Protein AF-A0A832UGC3-F1 (afdb_monomer_lite)

Radius of gyration: 19.29 Å; chains: 1; bounding box: 44×48×58 Å

Secondary structure (DSSP, 8-state):
----EEEEEES-SPPPHHHHHHHHHHTTPPPPPTTSHHHHHHHHHHHHHHHHHHHHHGGGSTTTTS-EEEEEEEEETTEEEEPPPEEE--EEEEE-TTS-EEEEE-HHHHHHHHHHTT-SEEEEEEETTEEEEEEEETTEEEEEEEEEBPHHHHHHHHHHHHTTPPP---GGGB----GGGT-

pLDDT: mean 91.1, std 6.82, range [47.62, 98.06]

Foldseek 3Di:
DDKDKDWLDWLVDDDDVVVVCVVCVVVVHDDDDCPDPVNVVVSVVVSVVRLVVSLVLQCVFQCQQAKKKKWWWDQFLVGIDTDQIDIFAADDWDADPVGDIGGPGGRVSVNQCVQAPPAPIWIWMDTPQWIWIWGHHPGGITIMIMFGFDPVLRVQVVVCVVVVHDDRDDPNGGDGHDPSRGD

Structure (mmCIF, N/CA/C/O backbone):
data_AF-A0A832UGC3-F1
#
_entry.id   AF-A0A832UGC3-F1
#
loop_
_atom_site.group_PDB
_atom_site.id
_atom_site.type_symbol
_atom_site.label_atom_id
_atom_site.label_alt_id
_atom_site.label_comp_id
_atom_site.label_asym_id
_atom_site.label_entity_id
_atom_site.label_seq_id
_atom_site.pdbx_PDB_ins_code
_atom_site.Cartn_x
_atom_site.Cartn_y
_atom_site.Cartn_z
_atom_site.occupancy
_atom_site.B_iso_or_equiv
_atom_site.auth_seq_id
_atom_site.auth_comp_id
_atom_site.auth_asym_id
_atom_site.auth_atom_id
_atom_site.pdbx_PDB_model_num
ATOM 1 N N . MET A 1 1 ? -23.800 -12.620 -5.780 1.00 47.62 1 MET A N 1
ATOM 2 C CA . MET A 1 1 ? -23.277 -11.259 -6.029 1.00 47.62 1 MET A CA 1
ATOM 3 C C . MET A 1 1 ? -21.884 -11.414 -6.610 1.00 47.62 1 MET A C 1
ATOM 5 O O . MET A 1 1 ? -21.119 -12.188 -6.048 1.00 47.62 1 MET A O 1
ATOM 9 N N . SER A 1 2 ? -21.592 -10.778 -7.746 1.00 51.19 2 SER A N 1
ATOM 10 C CA . SER A 1 2 ? -20.246 -10.794 -8.335 1.00 51.19 2 SER A CA 1
ATOM 11 C C . SER A 1 2 ? -19.264 -10.110 -7.379 1.00 51.19 2 SER A C 1
ATOM 13 O O . SER A 1 2 ? -19.586 -9.048 -6.843 1.00 51.19 2 SER A O 1
ATOM 15 N N . LYS A 1 3 ? -18.105 -10.727 -7.129 1.00 63.91 3 LYS A N 1
ATOM 16 C CA . LYS A 1 3 ? -17.013 -10.076 -6.399 1.00 63.91 3 LYS A CA 1
ATOM 17 C C . LYS A 1 3 ? -16.447 -8.993 -7.312 1.00 63.91 3 LYS A C 1
ATOM 19 O O . LYS A 1 3 ? -15.888 -9.318 -8.353 1.00 63.91 3 LYS A O 1
ATOM 24 N N . LYS A 1 4 ? -16.617 -7.723 -6.945 1.00 75.19 4 LYS A N 1
ATOM 25 C CA . LYS A 1 4 ? -15.926 -6.633 -7.634 1.00 75.19 4 LYS A CA 1
ATOM 26 C C . LYS A 1 4 ? -14.459 -6.655 -7.219 1.00 75.19 4 LYS A C 1
ATOM 28 O O . LYS A 1 4 ? -14.156 -6.628 -6.024 1.00 75.19 4 LYS A O 1
ATOM 33 N N . ILE A 1 5 ? -13.601 -6.759 -8.223 1.00 86.88 5 ILE A N 1
ATOM 34 C CA . ILE A 1 5 ? -12.152 -6.675 -8.110 1.00 86.88 5 ILE A CA 1
ATOM 35 C C . ILE A 1 5 ? -11.712 -5.684 -9.181 1.00 86.88 5 ILE A C 1
ATOM 37 O O . ILE A 1 5 ? -12.137 -5.818 -10.330 1.00 86.88 5 ILE A O 1
ATOM 41 N N . PHE A 1 6 ? -10.915 -4.692 -8.806 1.00 90.69 6 PHE A N 1
ATOM 42 C CA . PHE A 1 6 ? -10.237 -3.827 -9.765 1.00 90.69 6 PHE A CA 1
ATOM 43 C C . PHE A 1 6 ? -8.840 -3.473 -9.267 1.00 90.69 6 PHE A C 1
ATOM 45 O O . PHE A 1 6 ? -8.607 -3.338 -8.063 1.00 90.69 6 PHE A O 1
ATOM 52 N N . THR A 1 7 ? -7.919 -3.349 -10.215 1.00 93.81 7 THR A N 1
ATOM 53 C CA . THR A 1 7 ? -6.532 -2.961 -9.973 1.00 93.81 7 THR A CA 1
ATOM 54 C C . THR A 1 7 ? -6.458 -1.455 -9.746 1.00 93.81 7 THR A C 1
ATOM 56 O O . THR A 1 7 ? -7.058 -0.682 -10.490 1.00 93.81 7 THR A O 1
ATOM 59 N N . LEU A 1 8 ? -5.753 -1.056 -8.692 1.00 93.06 8 LEU A N 1
ATOM 60 C CA . LEU A 1 8 ? -5.467 0.335 -8.340 1.00 93.06 8 LEU A CA 1
ATOM 61 C C . LEU A 1 8 ? -4.060 0.753 -8.790 1.00 93.06 8 LEU A C 1
ATOM 63 O O . LEU A 1 8 ? -3.858 1.901 -9.167 1.00 93.06 8 LEU A O 1
ATOM 67 N N . LEU A 1 9 ? -3.109 -0.181 -8.732 1.00 95.50 9 LEU A N 1
ATOM 68 C CA . LEU A 1 9 ? -1.716 -0.026 -9.147 1.00 95.50 9 LEU A CA 1
ATOM 69 C C . LEU A 1 9 ? -1.182 -1.402 -9.558 1.00 95.50 9 LEU A C 1
ATOM 71 O O . LEU A 1 9 ? -1.446 -2.382 -8.860 1.00 95.50 9 LEU A O 1
ATOM 75 N N . ASP A 1 10 ? -0.399 -1.476 -10.628 1.00 95.12 10 ASP A N 1
ATOM 76 C CA . ASP A 1 10 ? 0.353 -2.678 -10.985 1.00 95.12 10 ASP A CA 1
ATOM 77 C C . ASP A 1 10 ? 1.692 -2.293 -11.618 1.00 95.12 10 ASP A C 1
ATOM 79 O O . ASP A 1 10 ? 1.737 -1.820 -12.748 1.00 95.12 10 ASP A O 1
ATOM 83 N N . THR A 1 11 ? 2.792 -2.458 -10.882 1.00 93.38 11 THR A N 1
ATOM 84 C CA . THR A 1 11 ? 4.140 -2.204 -11.417 1.00 93.38 11 THR A CA 1
ATOM 85 C C . THR A 1 11 ? 4.730 -3.429 -12.109 1.00 93.38 11 THR A C 1
ATOM 87 O O . THR A 1 11 ? 5.828 -3.343 -12.652 1.00 93.38 11 THR A O 1
ATOM 90 N N . THR A 1 12 ? 4.030 -4.571 -12.079 1.00 88.62 12 THR A N 1
ATOM 91 C CA . THR A 1 12 ? 4.462 -5.789 -12.777 1.00 88.62 12 THR A CA 1
ATOM 92 C C . THR A 1 12 ? 4.151 -5.730 -14.267 1.00 88.62 12 THR A C 1
ATOM 94 O O . THR A 1 12 ? 4.691 -6.531 -15.031 1.00 88.62 12 THR A O 1
ATOM 97 N N . GLU A 1 13 ? 3.313 -4.778 -14.688 1.00 85.00 13 GLU A N 1
ATOM 98 C CA . GLU A 1 13 ? 3.079 -4.506 -16.098 1.00 85.00 13 GLU A CA 1
ATOM 99 C C . GLU A 1 13 ? 4.398 -4.110 -16.780 1.00 85.00 13 GLU A C 1
ATOM 101 O O . GLU A 1 13 ? 5.243 -3.377 -16.246 1.00 85.00 13 GLU A O 1
ATOM 106 N N . THR A 1 14 ? 4.617 -4.698 -17.952 1.00 80.31 14 THR A N 1
ATOM 107 C CA . THR A 1 14 ? 5.782 -4.425 -18.786 1.00 80.31 14 THR A CA 1
ATOM 108 C C . THR A 1 14 ? 5.519 -3.167 -19.590 1.00 80.31 14 THR A C 1
ATOM 110 O O . THR A 1 14 ? 4.456 -3.038 -20.191 1.00 80.31 14 THR A O 1
ATOM 113 N N . PHE A 1 15 ? 6.498 -2.272 -19.618 1.00 86.44 15 PHE A N 1
ATOM 114 C CA . PHE A 1 15 ? 6.502 -1.167 -20.565 1.00 86.44 15 PHE A CA 1
ATOM 115 C C . PHE A 1 15 ? 6.987 -1.694 -21.907 1.00 86.44 15 PHE A C 1
ATOM 117 O O . PHE A 1 15 ? 7.910 -2.513 -21.941 1.00 86.44 15 PHE A O 1
ATOM 124 N N . ASP A 1 16 ? 6.351 -1.254 -22.986 1.00 91.19 16 ASP A N 1
ATOM 125 C CA . ASP A 1 16 ? 6.765 -1.640 -24.324 1.00 91.19 16 ASP A CA 1
ATOM 126 C C . ASP A 1 16 ? 7.908 -0.728 -24.780 1.00 91.19 16 ASP A C 1
ATOM 128 O O . ASP A 1 16 ? 7.893 0.485 -24.569 1.00 91.19 16 ASP A O 1
ATOM 132 N N . TYR A 1 17 ? 8.890 -1.292 -25.487 1.00 94.62 17 TYR A N 1
ATOM 133 C CA . TYR A 1 17 ? 9.984 -0.504 -26.064 1.00 94.62 17 TYR A CA 1
ATOM 134 C C . TYR A 1 17 ? 9.486 0.621 -26.993 1.00 94.62 17 TYR A C 1
ATOM 136 O O . TYR A 1 17 ? 10.136 1.654 -27.124 1.00 94.62 17 TYR A O 1
ATOM 144 N N . ALA A 1 18 ? 8.312 0.448 -27.608 1.00 95.81 18 ALA A N 1
ATOM 145 C CA . ALA A 1 18 ? 7.673 1.485 -28.415 1.00 95.81 18 ALA A CA 1
ATOM 146 C C . ALA A 1 18 ? 7.354 2.754 -27.602 1.00 95.81 18 ALA A C 1
ATOM 148 O O . ALA A 1 18 ? 7.604 3.851 -28.092 1.00 95.81 18 ALA A O 1
ATOM 149 N N . ASP A 1 19 ? 6.899 2.617 -26.353 1.00 95.00 19 ASP A N 1
ATOM 150 C CA . ASP A 1 19 ? 6.595 3.759 -25.482 1.00 95.00 19 ASP A CA 1
ATOM 151 C C . ASP A 1 19 ? 7.869 4.553 -25.141 1.00 95.00 19 ASP A C 1
ATOM 153 O O . ASP A 1 19 ? 7.858 5.784 -25.081 1.00 95.00 19 ASP A O 1
ATOM 157 N N . TYR A 1 20 ? 8.996 3.853 -24.972 1.00 96.44 20 TYR A N 1
ATOM 158 C CA . TYR A 1 20 ? 10.304 4.481 -24.788 1.00 96.44 20 TYR A CA 1
ATOM 159 C C . TYR A 1 20 ? 10.759 5.241 -26.038 1.00 96.44 20 TYR A C 1
ATOM 161 O O . TYR A 1 20 ? 11.276 6.352 -25.927 1.00 96.44 20 TYR A O 1
ATOM 169 N N . VAL A 1 21 ? 10.546 4.676 -27.231 1.00 97.06 21 VAL A N 1
ATOM 170 C CA . VAL A 1 21 ? 10.856 5.361 -28.495 1.00 97.06 21 VAL A CA 1
ATOM 171 C C . VAL A 1 21 ? 10.029 6.639 -28.628 1.00 97.06 21 VAL A C 1
ATOM 173 O O . VAL A 1 21 ? 10.602 7.693 -28.900 1.00 97.06 21 VAL A O 1
ATOM 176 N N . ASP A 1 22 ? 8.725 6.579 -28.353 1.00 96.88 22 ASP A N 1
ATOM 177 C CA . ASP A 1 22 ? 7.837 7.747 -28.378 1.00 96.88 22 ASP A CA 1
ATOM 178 C C . ASP A 1 22 ? 8.289 8.823 -27.372 1.00 96.88 22 ASP A C 1
ATOM 180 O O . ASP A 1 22 ? 8.326 10.017 -27.691 1.00 96.88 22 ASP A O 1
ATOM 184 N N . PHE A 1 23 ? 8.700 8.416 -26.165 1.00 95.75 23 PHE A N 1
ATOM 185 C CA . PHE A 1 23 ? 9.301 9.312 -25.175 1.00 95.75 23 PHE A CA 1
ATOM 186 C C . PHE A 1 23 ? 10.592 9.962 -25.697 1.00 95.75 23 PHE A C 1
ATOM 188 O O . PHE A 1 23 ? 10.765 11.177 -25.560 1.00 95.75 23 PHE A O 1
ATOM 195 N N . CYS A 1 24 ? 11.494 9.187 -26.303 1.00 97.00 24 CYS A N 1
ATOM 196 C CA . CYS A 1 24 ? 12.741 9.694 -26.868 1.00 97.00 24 CYS A CA 1
ATOM 197 C C . CYS A 1 24 ? 12.483 10.711 -27.985 1.00 97.00 24 CYS A C 1
ATOM 199 O O . CYS A 1 24 ? 13.069 11.793 -27.963 1.00 97.00 24 CYS A O 1
ATOM 201 N N . GLU A 1 25 ? 11.566 10.419 -28.910 1.00 96.69 25 GLU A N 1
ATOM 202 C CA . GLU A 1 25 ? 11.186 11.333 -29.992 1.00 96.69 25 GLU A CA 1
ATOM 203 C C . GLU A 1 25 ? 10.605 12.647 -29.456 1.00 96.69 25 GLU A C 1
ATOM 205 O O . GLU A 1 25 ? 11.014 13.727 -29.891 1.00 96.69 25 GLU A O 1
ATOM 210 N N . ALA A 1 26 ? 9.711 12.576 -28.465 1.00 97.19 26 ALA A N 1
ATOM 211 C CA . ALA A 1 26 ? 9.103 13.752 -27.840 1.00 97.19 26 ALA A CA 1
ATOM 212 C C . ALA A 1 26 ? 10.114 14.654 -27.106 1.00 97.19 26 ALA A C 1
ATOM 214 O O . ALA A 1 26 ? 9.841 15.838 -26.900 1.00 97.19 26 ALA A O 1
ATOM 215 N N . ASN A 1 27 ? 11.270 14.107 -26.720 1.00 96.44 27 ASN A N 1
ATOM 216 C CA . ASN A 1 27 ? 12.328 14.809 -25.993 1.00 96.44 27 ASN A CA 1
ATOM 217 C C . ASN A 1 27 ? 13.597 15.041 -26.833 1.00 96.44 27 ASN A C 1
ATOM 219 O O . ASN A 1 27 ? 14.612 15.469 -26.285 1.00 96.44 27 ASN A O 1
ATOM 223 N N . GLU A 1 28 ? 13.550 14.786 -28.146 1.00 96.81 28 GLU A N 1
ATOM 224 C CA . GLU A 1 28 ? 14.685 14.937 -29.074 1.00 96.81 28 GLU A CA 1
ATOM 225 C C . GLU A 1 28 ? 15.919 14.081 -28.692 1.00 96.81 28 GLU A C 1
ATOM 227 O O . GLU A 1 28 ? 17.070 14.462 -28.922 1.00 96.81 28 GLU A O 1
ATOM 232 N N . ILE A 1 29 ? 15.684 12.898 -28.118 1.00 96.38 29 ILE A N 1
ATOM 233 C CA . ILE A 1 29 ? 16.695 11.908 -27.719 1.00 96.38 29 ILE A CA 1
ATOM 234 C C . ILE A 1 29 ? 16.753 10.792 -28.775 1.00 96.38 29 ILE A C 1
ATOM 236 O O . ILE A 1 29 ? 15.736 10.399 -29.340 1.00 96.38 29 ILE A O 1
ATOM 240 N N . THR A 1 30 ? 17.944 10.254 -29.053 1.00 96.56 30 THR A N 1
ATOM 241 C CA . THR A 1 30 ? 18.073 9.035 -29.873 1.00 96.56 30 THR A CA 1
ATOM 242 C C . THR A 1 30 ? 17.825 7.809 -28.989 1.00 96.56 30 THR A C 1
ATOM 244 O O . THR A 1 30 ? 18.532 7.676 -27.992 1.00 96.56 30 THR A O 1
ATOM 247 N N . PRO A 1 31 ? 16.863 6.926 -29.315 1.00 96.19 31 PRO A N 1
ATOM 248 C CA . PRO A 1 31 ? 16.579 5.760 -28.487 1.00 96.19 31 PRO A CA 1
ATOM 249 C C . PRO A 1 31 ? 17.720 4.740 -28.564 1.00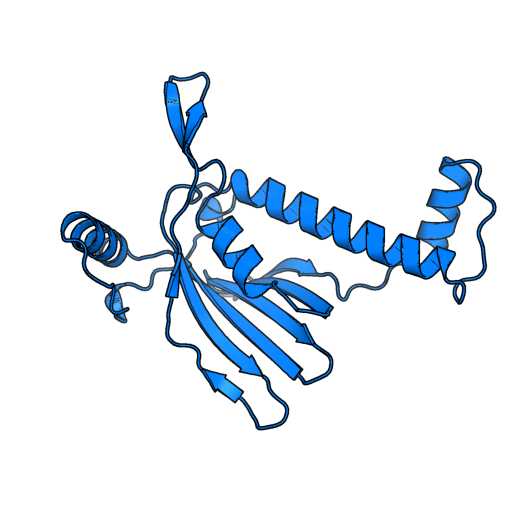 96.19 31 PRO A C 1
ATOM 251 O O . PRO A 1 31 ? 18.160 4.359 -29.652 1.00 96.19 31 PRO A O 1
ATOM 254 N N . GLU A 1 32 ? 18.171 4.271 -27.404 1.00 97.00 32 GLU A N 1
ATOM 255 C CA . GLU A 1 32 ? 19.094 3.140 -27.290 1.00 97.00 32 GLU A CA 1
ATOM 256 C C . GLU A 1 32 ? 18.329 1.804 -27.359 1.00 97.00 32 GLU A C 1
ATOM 258 O O . GLU A 1 32 ? 17.117 1.781 -27.139 1.00 97.00 32 GLU A O 1
ATOM 263 N N . PRO A 1 33 ? 18.976 0.667 -27.675 1.00 95.62 33 PRO A N 1
ATOM 264 C CA . PRO A 1 33 ? 18.311 -0.637 -27.767 1.00 95.62 33 PRO A CA 1
ATOM 265 C C . PRO A 1 33 ? 17.576 -1.065 -26.482 1.00 95.62 33 PRO A C 1
ATOM 267 O O . PRO A 1 33 ? 17.956 -0.682 -25.382 1.00 95.62 33 PRO A O 1
ATOM 270 N N . GLU A 1 34 ? 16.580 -1.949 -26.596 1.00 93.31 34 GLU A N 1
ATOM 271 C CA . GLU A 1 34 ? 15.754 -2.441 -25.469 1.00 93.31 34 GLU A CA 1
ATOM 272 C C . GLU A 1 34 ? 16.553 -3.143 -24.351 1.00 93.31 34 GLU A C 1
ATOM 274 O O . GLU A 1 34 ? 16.140 -3.219 -23.200 1.00 93.31 34 GLU A O 1
ATOM 279 N N . ASN A 1 35 ? 17.737 -3.667 -24.655 1.00 93.12 35 ASN A N 1
ATOM 280 C CA . ASN A 1 35 ? 18.614 -4.270 -23.654 1.00 93.12 35 ASN A CA 1
ATOM 281 C C . ASN A 1 35 ? 19.624 -3.278 -23.050 1.00 93.12 35 ASN A C 1
ATOM 283 O O . ASN A 1 35 ? 20.559 -3.720 -22.381 1.00 93.12 35 ASN A O 1
ATOM 287 N N . SER A 1 36 ? 19.485 -1.979 -23.325 1.00 95.81 36 SER A N 1
ATOM 288 C CA . SER A 1 36 ? 20.356 -0.926 -22.799 1.00 95.81 36 SER A CA 1
ATOM 289 C C . SER A 1 36 ? 19.967 -0.511 -21.381 1.00 95.81 36 SER A C 1
ATOM 291 O O . SER A 1 36 ? 18.800 -0.580 -20.992 1.00 95.81 36 SER A O 1
ATOM 293 N N . ASP A 1 37 ? 20.949 -0.022 -20.623 1.00 95.88 37 ASP A N 1
ATOM 294 C CA . ASP A 1 37 ? 20.709 0.563 -19.302 1.00 95.88 37 ASP A CA 1
ATOM 295 C C . ASP A 1 37 ? 19.778 1.784 -19.393 1.00 95.88 37 ASP A C 1
ATOM 297 O O . ASP A 1 37 ? 18.963 1.995 -18.501 1.00 95.88 37 ASP A O 1
ATOM 301 N N . ASP A 1 38 ? 19.840 2.555 -20.482 1.00 94.88 38 ASP A N 1
ATOM 302 C CA . ASP A 1 38 ? 19.011 3.750 -20.677 1.00 94.88 38 ASP A CA 1
ATOM 303 C C . ASP A 1 38 ? 17.521 3.411 -20.774 1.00 94.88 38 ASP A C 1
ATOM 305 O O . ASP A 1 38 ? 16.698 4.068 -20.132 1.00 94.88 38 ASP A O 1
ATOM 309 N N . TYR A 1 39 ? 17.173 2.342 -21.497 1.00 95.19 39 TYR A N 1
ATOM 310 C CA . TYR A 1 39 ? 15.804 1.834 -21.524 1.00 95.19 39 TYR A CA 1
ATOM 311 C C . TYR A 1 39 ? 15.340 1.386 -20.131 1.00 95.19 39 TYR A C 1
ATOM 313 O O . TYR A 1 39 ? 14.287 1.812 -19.659 1.00 95.19 39 TYR A O 1
ATOM 321 N N . TRP A 1 40 ? 16.130 0.567 -19.428 1.00 93.88 40 TRP A N 1
ATOM 322 C CA . TRP A 1 40 ? 15.741 0.045 -18.110 1.00 93.88 40 TRP A CA 1
ATOM 323 C C . TRP A 1 40 ? 15.695 1.117 -17.013 1.00 93.88 40 TRP A C 1
ATOM 325 O O . TRP A 1 40 ? 14.884 1.018 -16.085 1.00 93.88 40 TRP A O 1
ATOM 335 N N . ASN A 1 41 ? 16.511 2.166 -17.131 1.00 94.31 41 ASN A N 1
ATOM 336 C CA . ASN A 1 41 ? 16.427 3.352 -16.284 1.00 94.31 41 ASN A CA 1
ATOM 337 C C . ASN A 1 41 ? 15.112 4.097 -16.530 1.00 94.31 41 ASN A C 1
ATOM 339 O O . ASN A 1 41 ? 14.405 4.394 -15.570 1.00 94.31 41 ASN A O 1
ATOM 343 N N . TRP A 1 42 ? 14.735 4.317 -17.794 1.00 95.38 42 TRP A N 1
ATOM 344 C CA . TRP A 1 42 ? 13.448 4.926 -18.135 1.00 95.38 42 TRP A CA 1
ATOM 345 C C . TRP A 1 42 ? 12.266 4.102 -17.603 1.00 95.38 42 TRP A C 1
ATOM 347 O O . TRP A 1 42 ? 11.399 4.652 -16.928 1.00 95.38 42 TRP A O 1
ATOM 357 N N . VAL A 1 43 ? 12.275 2.776 -17.789 1.00 92.88 43 VAL A N 1
ATOM 358 C CA . VAL A 1 43 ? 11.250 1.875 -17.226 1.00 92.88 43 VAL A CA 1
ATOM 359 C C . VAL A 1 43 ? 11.144 2.036 -15.706 1.00 92.88 43 VAL A C 1
ATOM 361 O O . VAL A 1 43 ? 10.044 2.101 -15.154 1.00 92.88 43 VAL A O 1
ATOM 364 N N . SER A 1 44 ? 12.281 2.112 -15.012 1.00 91.19 44 SER A N 1
ATOM 365 C CA . SER A 1 44 ? 12.312 2.291 -13.557 1.00 91.19 44 SER A CA 1
ATOM 366 C C . SER A 1 44 ? 11.727 3.642 -13.133 1.00 91.19 44 SER A C 1
ATOM 368 O O . SER A 1 44 ? 10.970 3.708 -12.162 1.00 91.19 44 SER A O 1
ATOM 370 N N . GLU A 1 45 ? 12.026 4.710 -13.874 1.00 93.00 45 GLU A N 1
ATOM 371 C CA . GLU A 1 45 ? 11.469 6.040 -13.629 1.00 93.00 45 GLU A CA 1
ATOM 372 C C . GLU A 1 45 ? 9.960 6.101 -13.885 1.00 93.00 45 GLU A C 1
ATOM 374 O O . GLU A 1 4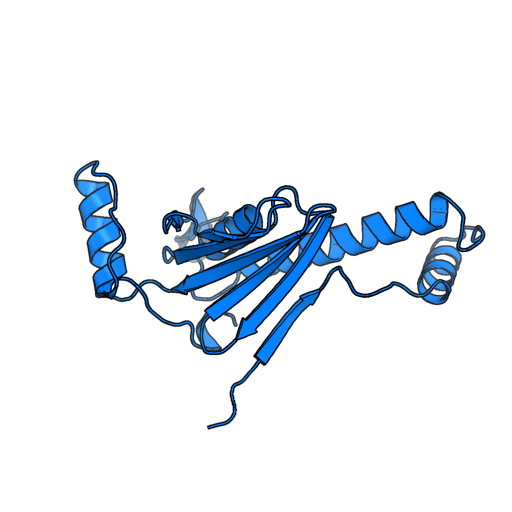5 ? 9.233 6.664 -13.066 1.00 93.00 45 GLU A O 1
ATOM 379 N N . GLU A 1 46 ? 9.458 5.508 -14.971 1.00 92.88 46 GLU A N 1
ATOM 380 C CA . GLU A 1 46 ? 8.016 5.473 -15.248 1.00 92.88 46 GLU A CA 1
ATOM 381 C C . GLU A 1 46 ? 7.259 4.700 -14.166 1.00 92.88 46 GLU A C 1
ATOM 383 O O . GLU A 1 46 ? 6.246 5.177 -13.647 1.00 92.88 46 GLU A O 1
ATOM 388 N N . ARG A 1 47 ? 7.789 3.550 -13.729 1.00 92.06 47 ARG A N 1
ATOM 389 C CA . ARG A 1 47 ? 7.236 2.805 -12.584 1.00 92.06 47 ARG A CA 1
ATOM 390 C C . ARG A 1 47 ? 7.161 3.675 -11.338 1.00 92.06 47 ARG A C 1
ATOM 392 O O . ARG A 1 47 ? 6.129 3.694 -10.665 1.00 92.06 47 ARG A O 1
ATOM 399 N N . GLN A 1 48 ? 8.230 4.414 -11.039 1.00 91.75 48 GLN A N 1
ATOM 400 C CA . GLN A 1 48 ? 8.254 5.325 -9.901 1.00 91.75 48 GLN A CA 1
ATOM 401 C C . GLN A 1 48 ? 7.195 6.428 -10.039 1.00 91.75 48 GLN A C 1
ATOM 403 O O . GLN A 1 48 ? 6.474 6.687 -9.076 1.00 91.75 48 GLN A O 1
ATOM 408 N N . ARG A 1 49 ? 7.035 7.031 -11.223 1.00 93.12 49 ARG A N 1
ATOM 409 C CA . ARG A 1 49 ? 6.020 8.070 -11.468 1.00 93.12 49 ARG A CA 1
ATOM 410 C C . ARG A 1 49 ? 4.600 7.550 -11.259 1.00 93.12 49 ARG A C 1
ATOM 412 O O . ARG A 1 49 ? 3.812 8.223 -10.601 1.00 93.12 49 ARG A O 1
ATOM 419 N N . ILE A 1 50 ? 4.278 6.350 -11.747 1.00 93.50 50 ILE A N 1
ATOM 420 C CA . ILE A 1 50 ? 2.955 5.736 -11.538 1.00 93.50 50 ILE A CA 1
ATOM 421 C C . ILE A 1 50 ? 2.698 5.494 -10.044 1.00 93.50 50 ILE A C 1
ATOM 423 O O . ILE A 1 50 ? 1.605 5.775 -9.547 1.00 93.50 50 ILE A O 1
ATOM 427 N N . VAL A 1 51 ? 3.701 5.005 -9.306 1.00 94.25 51 VAL A N 1
ATOM 428 C CA . VAL A 1 51 ? 3.601 4.824 -7.849 1.00 94.25 51 VAL A CA 1
ATOM 429 C C . VAL A 1 51 ? 3.373 6.160 -7.144 1.00 94.25 51 VAL A C 1
ATOM 431 O O . VAL A 1 51 ? 2.487 6.261 -6.295 1.00 94.25 51 VAL A O 1
ATOM 434 N N . GLU A 1 52 ? 4.151 7.187 -7.480 1.00 94.12 52 GLU A N 1
ATOM 435 C CA . GLU A 1 52 ? 4.026 8.517 -6.886 1.00 94.12 52 GLU A CA 1
ATOM 436 C C . GLU A 1 52 ? 2.648 9.125 -7.152 1.00 94.12 52 GLU A C 1
ATOM 438 O O . GLU A 1 52 ? 2.004 9.591 -6.210 1.00 94.12 52 GLU A O 1
ATOM 443 N N . ASP A 1 53 ? 2.158 9.058 -8.390 1.00 94.19 53 ASP A N 1
ATOM 444 C CA . ASP A 1 53 ? 0.846 9.586 -8.763 1.00 94.19 53 ASP A CA 1
ATOM 445 C C . ASP A 1 53 ? -0.282 8.839 -8.036 1.00 94.19 53 ASP A C 1
ATOM 447 O O . ASP A 1 53 ? -1.179 9.451 -7.450 1.00 94.19 53 ASP A O 1
ATOM 451 N N . PHE A 1 54 ? -0.190 7.509 -7.940 1.00 94.31 54 PHE A N 1
ATOM 452 C CA . PHE A 1 54 ? -1.114 6.705 -7.141 1.00 94.31 54 PHE A CA 1
ATOM 453 C C . PHE A 1 54 ? -1.119 7.118 -5.658 1.00 94.31 54 PHE A C 1
ATOM 455 O O . PHE A 1 54 ? -2.184 7.351 -5.077 1.00 94.31 54 PHE A O 1
ATOM 462 N N . LEU A 1 55 ? 0.054 7.260 -5.034 1.00 93.19 55 LEU A N 1
ATOM 463 C CA . LEU A 1 55 ? 0.175 7.655 -3.626 1.00 93.19 55 LEU A CA 1
ATOM 464 C C . LEU A 1 55 ? -0.299 9.090 -3.372 1.00 93.19 55 LEU A C 1
ATOM 466 O O . LEU A 1 55 ? -0.867 9.371 -2.312 1.00 93.19 55 LEU A O 1
ATOM 470 N N . ILE A 1 56 ? -0.077 10.002 -4.320 1.00 90.88 56 ILE A N 1
ATOM 471 C CA . ILE A 1 56 ? -0.632 11.358 -4.292 1.00 90.88 56 ILE A CA 1
ATOM 472 C C . ILE A 1 56 ? -2.155 11.276 -4.349 1.00 90.88 56 ILE A C 1
ATOM 474 O O . ILE A 1 56 ? -2.821 11.882 -3.515 1.00 90.88 56 ILE A O 1
ATOM 478 N N . ASN A 1 57 ? -2.722 10.475 -5.247 1.00 90.25 57 ASN A N 1
ATOM 479 C CA . ASN A 1 57 ? -4.169 10.356 -5.403 1.00 90.25 57 ASN A CA 1
ATOM 480 C C . ASN A 1 57 ? -4.862 9.759 -4.167 1.00 90.25 57 ASN A C 1
ATOM 482 O O . ASN A 1 57 ? -5.943 10.218 -3.787 1.00 90.25 57 ASN A O 1
ATOM 486 N N . LEU A 1 58 ? -4.211 8.836 -3.447 1.00 89.94 58 LEU A N 1
ATOM 487 C CA . LEU A 1 58 ? -4.718 8.310 -2.170 1.00 89.94 58 LEU A CA 1
ATOM 488 C C . LEU A 1 58 ? -4.948 9.394 -1.107 1.00 89.94 58 LEU A C 1
ATOM 490 O O . LEU A 1 58 ? -5.733 9.181 -0.179 1.00 89.94 58 LEU A O 1
ATOM 494 N N . GLN A 1 59 ? -4.308 10.562 -1.223 1.00 85.06 59 GLN A N 1
ATOM 495 C CA . GLN A 1 59 ? -4.524 11.652 -0.273 1.00 85.06 59 GLN A CA 1
ATOM 496 C C . GLN A 1 59 ? -5.927 12.272 -0.365 1.00 85.06 59 GLN A C 1
ATOM 498 O O . GLN A 1 59 ? -6.395 12.911 0.584 1.00 85.06 59 GLN A O 1
ATOM 503 N N . TYR A 1 60 ? -6.605 12.064 -1.494 1.00 85.56 60 TYR A N 1
ATOM 504 C CA . TYR A 1 60 ? -7.943 12.578 -1.768 1.00 85.56 60 TYR A CA 1
ATOM 505 C C . TYR A 1 60 ? -9.059 11.569 -1.472 1.00 85.56 60 TYR A C 1
ATOM 507 O O . TYR A 1 60 ? -10.228 11.934 -1.573 1.00 85.56 60 TYR A O 1
ATOM 515 N N . ALA A 1 61 ? -8.728 10.340 -1.058 1.00 86.19 61 ALA A N 1
ATOM 516 C CA . ALA A 1 61 ? -9.722 9.347 -0.654 1.00 86.19 61 ALA A CA 1
ATOM 517 C C . ALA A 1 61 ? -10.609 9.880 0.489 1.00 86.19 61 ALA A C 1
ATOM 519 O O . ALA A 1 61 ? -10.115 10.534 1.410 1.00 86.19 61 ALA A O 1
ATOM 520 N N . LYS A 1 62 ? -11.912 9.567 0.492 1.00 86.38 62 LYS A N 1
ATOM 521 C CA . LYS A 1 62 ? -12.859 10.090 1.502 1.00 86.38 62 LYS A CA 1
ATOM 522 C C . LYS A 1 62 ? -12.556 9.642 2.934 1.00 86.38 62 LYS A C 1
ATOM 524 O O . LYS A 1 62 ? -12.948 10.303 3.889 1.00 86.38 62 LYS A O 1
ATOM 529 N N . ILE A 1 63 ? -11.864 8.517 3.080 1.00 83.25 63 ILE A N 1
ATOM 530 C CA . ILE A 1 63 ? -11.408 7.942 4.358 1.00 83.25 63 ILE A CA 1
ATOM 531 C C . ILE A 1 63 ? -10.066 8.496 4.845 1.00 83.25 63 ILE A C 1
ATOM 533 O O . ILE A 1 63 ? -9.509 7.957 5.799 1.00 83.25 63 ILE A O 1
ATOM 537 N N . ASN A 1 64 ? -9.498 9.502 4.179 1.00 78.50 64 ASN A N 1
ATOM 538 C CA . ASN A 1 64 ? -8.151 9.999 4.461 1.00 78.50 64 ASN A CA 1
ATOM 539 C C . ASN A 1 64 ? -7.927 10.387 5.942 1.00 78.50 64 ASN A C 1
ATOM 541 O O . ASN A 1 64 ? -6.817 10.222 6.452 1.00 78.50 64 ASN A O 1
ATOM 545 N N . ASP A 1 65 ? -8.982 10.780 6.657 1.00 81.94 65 ASP A N 1
ATOM 546 C CA . ASP A 1 65 ? -8.920 11.149 8.075 1.00 81.94 65 ASP A CA 1
ATOM 547 C C . ASP A 1 65 ? -9.266 10.022 9.076 1.00 81.94 65 ASP A C 1
ATOM 549 O O . ASP A 1 65 ? -9.262 10.247 10.287 1.00 81.94 65 ASP A O 1
ATOM 553 N N . GLU A 1 66 ? -9.523 8.792 8.616 1.00 89.69 66 GLU A N 1
ATOM 554 C CA . GLU A 1 66 ? -9.817 7.645 9.488 1.00 89.69 66 GLU A CA 1
ATOM 555 C C . GLU A 1 66 ? -8.632 6.665 9.593 1.00 89.69 66 GLU A C 1
ATOM 557 O O . GLU A 1 66 ? -8.025 6.321 8.578 1.00 89.69 66 GLU A O 1
ATOM 562 N N . PRO A 1 67 ? -8.319 6.132 10.792 1.00 92.88 67 PRO A N 1
ATOM 563 C CA . PRO A 1 67 ? -7.320 5.081 10.923 1.00 92.88 67 PRO A CA 1
ATOM 564 C C . PRO A 1 67 ? -7.739 3.788 10.221 1.00 92.88 67 PRO A C 1
ATOM 566 O O . PRO A 1 67 ? -8.916 3.417 10.183 1.00 92.88 67 PRO A O 1
ATOM 569 N N . VAL A 1 68 ? -6.743 3.055 9.728 1.00 95.81 68 VAL A N 1
ATOM 570 C CA . VAL A 1 68 ? -6.915 1.780 9.017 1.00 95.81 68 VAL A CA 1
ATOM 571 C C . VAL A 1 68 ? -6.140 0.662 9.705 1.00 95.81 68 VAL A C 1
ATOM 573 O O . VAL A 1 68 ? -5.306 0.902 10.577 1.00 95.81 68 VAL A O 1
ATOM 576 N N . MET A 1 69 ? -6.429 -0.582 9.335 1.00 96.38 69 MET A N 1
ATOM 577 C CA . MET A 1 69 ? -5.774 -1.771 9.876 1.00 96.38 69 MET A CA 1
ATOM 578 C C . MET A 1 69 ? -5.066 -2.539 8.764 1.00 96.38 69 MET A C 1
ATOM 580 O O . MET A 1 69 ? -5.712 -2.926 7.794 1.00 96.38 69 MET A O 1
ATOM 584 N N . ILE A 1 70 ? -3.778 -2.825 8.944 1.00 97.62 70 ILE A N 1
ATOM 585 C CA . ILE A 1 70 ? -3.012 -3.747 8.104 1.00 97.62 70 ILE A CA 1
ATOM 586 C C . ILE A 1 70 ? -3.033 -5.136 8.741 1.00 97.62 70 ILE A C 1
ATOM 588 O O . ILE A 1 70 ? -2.808 -5.298 9.941 1.00 97.62 70 ILE A O 1
ATOM 592 N N . THR A 1 71 ? -3.268 -6.141 7.911 1.00 97.31 71 THR A N 1
ATOM 593 C CA . THR A 1 71 ? -3.077 -7.567 8.202 1.00 97.31 71 THR A CA 1
ATOM 594 C C . THR A 1 71 ? -2.369 -8.228 7.033 1.00 97.31 71 THR A C 1
ATOM 596 O O . THR A 1 71 ? -2.150 -7.581 6.012 1.00 97.31 71 THR A O 1
ATOM 599 N N . GLY A 1 72 ? -2.023 -9.503 7.162 1.00 96.69 72 GLY A N 1
ATOM 600 C CA . GLY A 1 72 ? -1.507 -10.291 6.054 1.00 96.69 72 GLY A CA 1
ATOM 601 C C . GLY A 1 72 ? -0.277 -11.086 6.440 1.00 96.69 72 GLY A C 1
ATOM 602 O O . GLY A 1 72 ? -0.032 -11.363 7.613 1.00 96.69 72 GLY A O 1
ATOM 603 N N . SER A 1 73 ? 0.515 -11.440 5.439 1.00 96.69 73 SER A N 1
ATOM 604 C CA . SER A 1 73 ? 1.609 -12.379 5.610 1.00 96.69 73 SER A CA 1
ATOM 605 C C . SER A 1 73 ? 2.823 -12.038 4.767 1.00 96.69 73 SER A C 1
ATOM 607 O O . SER A 1 73 ? 2.719 -11.532 3.649 1.00 96.69 73 SER A O 1
ATOM 609 N N . LEU A 1 74 ? 3.978 -12.389 5.318 1.00 95.00 74 LEU A N 1
ATOM 610 C CA . LEU A 1 74 ? 5.257 -12.341 4.645 1.00 95.00 74 LEU A CA 1
ATOM 611 C C . LEU A 1 74 ? 5.518 -13.683 3.963 1.00 95.00 74 LEU A C 1
ATOM 613 O O . LEU A 1 74 ? 5.462 -14.728 4.621 1.00 95.00 74 LEU A O 1
ATOM 617 N N . GLY A 1 75 ? 5.781 -13.662 2.660 1.00 93.19 75 GLY A N 1
ATOM 618 C CA . GLY A 1 75 ? 6.163 -14.841 1.892 1.00 93.19 75 GLY A CA 1
ATOM 619 C C . GLY A 1 75 ? 7.676 -14.933 1.816 1.00 93.19 75 GLY A C 1
ATOM 620 O O . GLY A 1 75 ? 8.272 -14.281 0.978 1.00 93.19 75 GLY A O 1
ATOM 621 N N . LEU A 1 76 ? 8.295 -15.734 2.681 1.00 88.62 76 LEU A N 1
ATOM 622 C CA . LEU A 1 76 ? 9.749 -15.872 2.754 1.00 88.62 76 LEU A CA 1
ATOM 623 C C . LEU A 1 76 ? 10.190 -17.228 2.192 1.00 88.62 76 LEU A C 1
ATOM 625 O O . LEU A 1 76 ? 9.400 -18.174 2.132 1.00 88.62 76 LEU A O 1
ATOM 629 N N . TRP A 1 77 ? 11.485 -17.374 1.906 1.00 88.06 77 TRP A N 1
ATOM 630 C CA . TRP A 1 77 ? 12.079 -18.648 1.475 1.00 88.06 77 TRP A CA 1
ATOM 631 C C . TRP A 1 77 ? 11.815 -19.812 2.452 1.00 88.06 77 TRP A C 1
ATOM 633 O O . TRP A 1 77 ? 11.774 -20.973 2.051 1.00 88.06 77 TRP A O 1
ATOM 643 N N . ASN A 1 78 ? 11.611 -19.516 3.742 1.00 89.81 78 ASN A N 1
ATOM 644 C CA . ASN A 1 78 ? 11.298 -20.500 4.786 1.00 89.81 78 ASN A CA 1
ATOM 645 C C . ASN A 1 78 ? 9.796 -20.646 5.078 1.00 89.81 78 ASN A C 1
ATOM 647 O O . ASN A 1 78 ? 9.416 -21.188 6.119 1.00 89.81 78 ASN A O 1
ATOM 651 N N . GLY A 1 79 ? 8.946 -20.177 4.167 1.00 90.25 79 GLY A N 1
ATOM 652 C CA . GLY A 1 79 ? 7.499 -20.285 4.251 1.00 90.25 79 GLY A CA 1
ATOM 653 C C . GLY A 1 79 ? 6.806 -18.968 4.585 1.00 90.25 79 GLY A C 1
ATOM 654 O O . GLY A 1 79 ? 7.394 -17.887 4.604 1.00 90.25 79 GLY A O 1
ATOM 655 N N . ARG A 1 80 ? 5.499 -19.073 4.829 1.00 94.62 80 ARG A N 1
ATOM 656 C CA . ARG A 1 80 ? 4.614 -17.928 5.049 1.00 94.62 80 ARG A CA 1
ATOM 657 C C . ARG A 1 80 ? 4.485 -17.616 6.539 1.00 94.62 80 ARG A C 1
ATOM 659 O O . ARG A 1 80 ? 4.215 -18.516 7.334 1.00 94.62 80 ARG A O 1
ATOM 666 N N . LYS A 1 81 ? 4.657 -16.348 6.914 1.00 94.62 81 LYS A N 1
ATOM 667 C CA . LYS A 1 81 ? 4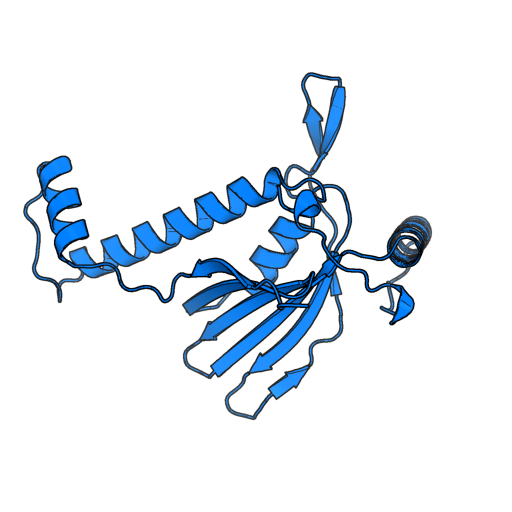.511 -15.868 8.298 1.00 94.62 81 LYS A CA 1
ATOM 668 C C . LYS A 1 81 ? 3.471 -14.764 8.370 1.00 94.62 81 LYS A C 1
ATOM 670 O O . LYS A 1 81 ? 3.631 -13.739 7.720 1.00 94.62 81 LYS A O 1
ATOM 675 N N . GLU A 1 82 ? 2.435 -14.956 9.175 1.00 96.75 82 GLU A N 1
ATOM 676 C CA . GLU A 1 82 ? 1.441 -13.911 9.435 1.00 96.75 82 GLU A CA 1
ATOM 677 C C . GLU A 1 82 ? 2.066 -12.763 10.234 1.00 96.75 82 GLU A C 1
ATOM 679 O O . GLU A 1 82 ? 2.809 -12.992 11.195 1.00 96.75 82 GLU A O 1
ATOM 684 N N . ILE A 1 83 ? 1.755 -11.527 9.850 1.00 95.06 83 ILE A N 1
ATOM 685 C CA . ILE A 1 83 ? 2.107 -10.360 10.655 1.00 95.06 83 ILE A CA 1
ATOM 686 C C . ILE A 1 83 ? 1.110 -10.210 11.802 1.00 95.06 83 ILE A C 1
ATOM 688 O O . ILE A 1 83 ? -0.061 -10.584 11.700 1.00 95.06 83 ILE A O 1
ATOM 692 N N . TYR A 1 84 ? 1.551 -9.594 12.895 1.00 94.56 84 TYR A N 1
ATOM 693 C CA . TYR A 1 84 ? 0.601 -9.101 13.883 1.00 94.56 84 TYR A CA 1
ATOM 694 C C . TYR A 1 84 ? -0.176 -7.916 13.280 1.00 94.56 84 TYR A C 1
ATOM 696 O O . TYR A 1 84 ? 0.465 -7.031 12.701 1.00 94.56 84 TYR A O 1
ATOM 704 N N . PRO A 1 85 ? -1.520 -7.873 13.386 1.00 95.38 85 PRO A N 1
ATOM 705 C CA . PRO A 1 85 ? -2.300 -6.771 12.839 1.00 95.38 85 PRO A CA 1
ATOM 706 C C . PRO A 1 85 ? -1.821 -5.414 13.370 1.00 95.38 85 PRO A C 1
ATOM 708 O O . PRO A 1 85 ? -1.469 -5.283 14.543 1.00 95.38 85 PRO A O 1
ATOM 711 N N . MET A 1 86 ? -1.822 -4.395 12.516 1.00 94.19 86 MET A N 1
ATOM 712 C CA . MET A 1 86 ? -1.276 -3.077 12.836 1.00 94.19 86 MET A CA 1
ATOM 713 C C . MET A 1 86 ? -2.286 -1.983 12.513 1.00 94.19 86 MET A C 1
ATOM 715 O O . MET A 1 86 ? -2.745 -1.880 11.378 1.00 94.19 86 MET A O 1
ATOM 719 N N . VAL A 1 87 ? -2.590 -1.133 13.495 1.00 95.00 87 VAL A N 1
ATOM 720 C CA . VAL A 1 87 ? -3.337 0.106 13.251 1.00 95.00 87 VAL A CA 1
ATOM 721 C C . VAL A 1 87 ? -2.389 1.150 12.672 1.00 95.00 87 VAL A C 1
ATOM 723 O O . VAL A 1 87 ? -1.284 1.345 13.181 1.00 95.00 87 VAL A O 1
ATOM 726 N N . VAL A 1 88 ? -2.831 1.820 11.614 1.00 93.94 88 VAL A N 1
ATOM 727 C CA . VAL A 1 88 ? -2.127 2.936 10.988 1.00 93.94 88 VAL A CA 1
ATOM 728 C C . VAL A 1 88 ? -3.003 4.173 11.086 1.00 93.94 88 VAL A C 1
ATOM 730 O O . VAL A 1 88 ? -4.162 4.160 10.679 1.00 93.94 88 VAL A O 1
ATOM 733 N N . GLU A 1 89 ? -2.424 5.236 11.627 1.00 91.81 89 GLU A N 1
ATOM 734 C CA . GLU A 1 89 ? -3.041 6.551 11.769 1.00 91.81 89 GLU A CA 1
ATOM 735 C C . GLU A 1 89 ? -2.402 7.539 10.789 1.00 91.81 89 GLU A C 1
ATOM 737 O O . GLU A 1 89 ? -1.231 7.389 10.401 1.00 91.81 89 GLU A O 1
ATOM 742 N N . GLY A 1 90 ? -3.165 8.563 10.404 1.00 90.06 90 GLY A N 1
ATOM 743 C CA . GLY A 1 90 ? -2.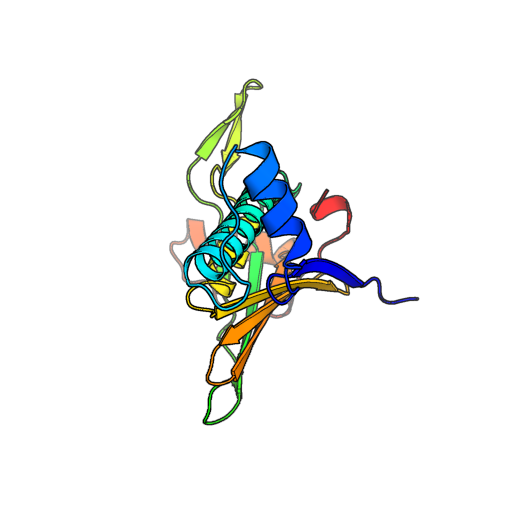643 9.692 9.644 1.00 90.06 90 GLY A CA 1
ATOM 744 C C . GLY A 1 90 ? -1.554 10.437 10.420 1.00 90.06 90 GLY A C 1
ATOM 745 O O . GLY A 1 90 ? -1.373 10.260 11.624 1.00 90.06 90 GLY A O 1
ATOM 746 N N . SER A 1 91 ? -0.766 11.246 9.728 1.00 88.19 91 SER A N 1
ATOM 747 C CA . SER A 1 91 ? 0.151 12.194 10.362 1.00 88.19 91 SER A CA 1
ATOM 748 C C . SER A 1 91 ? 0.209 13.496 9.588 1.00 88.19 91 SER A C 1
ATOM 750 O O . SER A 1 91 ? -0.191 13.549 8.426 1.00 88.19 91 SER A O 1
ATOM 752 N N . ASP A 1 92 ? 0.735 14.515 10.269 1.00 86.31 92 ASP A N 1
ATOM 753 C CA . ASP A 1 92 ? 0.963 15.864 9.757 1.00 86.31 92 ASP A CA 1
ATOM 754 C C . ASP A 1 92 ? -0.342 16.556 9.368 1.00 86.31 92 ASP A C 1
ATOM 756 O O . ASP A 1 92 ? -0.990 16.195 8.397 1.00 86.31 92 ASP A O 1
ATOM 760 N N . TYR A 1 93 ? -0.754 17.563 10.129 1.00 83.31 93 TYR A N 1
ATOM 761 C CA . TYR A 1 93 ? -1.997 18.272 9.840 1.00 83.31 93 TYR A CA 1
ATOM 762 C C . TYR A 1 93 ? -1.751 19.473 8.938 1.00 83.31 93 TYR A C 1
ATOM 764 O O . TYR A 1 93 ? -0.804 20.235 9.141 1.00 83.31 93 TYR A O 1
ATOM 772 N N . GLU A 1 94 ? -2.663 19.692 7.998 1.00 85.50 94 GLU A N 1
ATOM 773 C CA . GLU A 1 94 ? -2.755 20.937 7.249 1.00 85.50 94 GLU A CA 1
ATOM 774 C C . GLU A 1 94 ? -4.177 21.492 7.278 1.00 85.50 94 GLU A C 1
ATOM 776 O O . GLU A 1 94 ? -5.164 20.760 7.405 1.00 85.50 94 GLU A O 1
ATOM 781 N N . LYS A 1 95 ? -4.273 22.819 7.206 1.00 84.94 95 LYS A N 1
ATOM 782 C CA . LYS A 1 95 ? -5.543 23.536 7.241 1.00 84.94 95 LYS A CA 1
ATOM 783 C C . LYS A 1 95 ? -5.990 23.824 5.812 1.00 84.94 95 LYS A C 1
ATOM 785 O O . LYS A 1 95 ? -5.224 24.383 5.033 1.00 84.94 95 LYS A O 1
ATOM 790 N N . ARG A 1 96 ? -7.218 23.440 5.478 1.00 81.00 96 ARG A N 1
ATOM 791 C CA . ARG A 1 96 ? -7.869 23.733 4.197 1.00 81.00 96 ARG A CA 1
ATOM 792 C C . ARG A 1 96 ? -8.302 25.198 4.131 1.00 81.00 96 ARG A C 1
ATOM 794 O O . ARG A 1 96 ? -8.476 25.851 5.162 1.00 81.00 96 ARG A O 1
ATOM 801 N N . ASP A 1 97 ? -8.592 25.671 2.923 1.00 85.00 97 ASP A N 1
ATOM 802 C CA . ASP A 1 97 ? -9.099 27.030 2.677 1.00 85.00 97 ASP A CA 1
ATOM 803 C C . ASP A 1 97 ? -10.425 27.313 3.403 1.00 85.00 97 ASP A C 1
ATOM 805 O O . ASP A 1 97 ? -10.681 28.435 3.835 1.00 85.00 97 ASP A O 1
ATOM 809 N N . ASN A 1 98 ? -11.255 26.283 3.606 1.00 85.62 98 ASN A N 1
ATOM 810 C CA . ASN A 1 98 ? -12.510 26.367 4.365 1.00 85.62 98 ASN A CA 1
ATOM 811 C C . ASN A 1 98 ? -12.313 26.349 5.897 1.00 85.62 98 ASN A C 1
ATOM 813 O O . ASN A 1 98 ? -13.283 26.427 6.650 1.00 85.62 98 ASN A O 1
ATOM 817 N N . GLY A 1 99 ? -11.070 26.242 6.368 1.00 86.44 99 GLY A N 1
ATOM 818 C CA . GLY A 1 99 ? -10.706 26.232 7.779 1.00 86.44 99 GLY A CA 1
ATOM 819 C C . GLY A 1 99 ? -10.707 24.860 8.460 1.00 86.44 99 GLY A C 1
ATOM 820 O O . GLY A 1 99 ? -10.310 24.794 9.626 1.00 86.44 99 GLY A O 1
ATOM 821 N N . GLU A 1 100 ? -11.101 23.789 7.767 1.00 84.25 100 GLU A N 1
ATOM 822 C CA . GLU A 1 100 ? -11.045 22.414 8.276 1.00 84.25 100 GLU A CA 1
ATOM 823 C C . GLU A 1 100 ? -9.604 21.889 8.320 1.00 84.25 100 GLU A C 1
ATOM 825 O O . GLU A 1 100 ? -8.773 22.227 7.476 1.00 84.25 100 GLU A O 1
ATOM 830 N N . TRP A 1 101 ? -9.309 21.035 9.297 1.00 81.69 101 TRP A N 1
ATOM 831 C CA . TRP A 1 101 ? -8.041 20.312 9.366 1.00 81.69 101 TRP A CA 1
ATOM 832 C C . TRP A 1 101 ? -8.163 18.982 8.632 1.00 81.69 101 TRP A C 1
ATOM 834 O O . TRP A 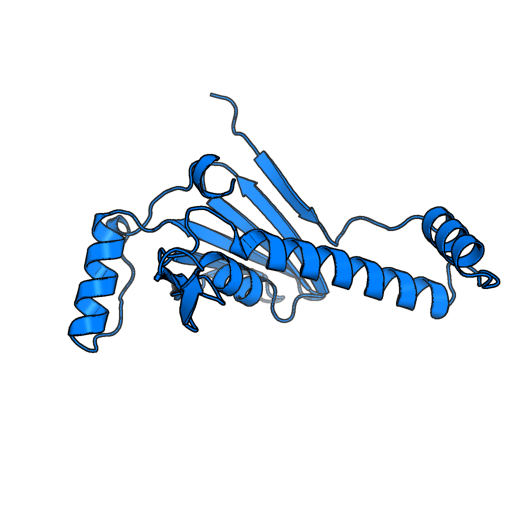1 101 ? -9.179 18.306 8.768 1.00 81.69 101 TRP A O 1
ATOM 844 N N . LYS A 1 102 ? -7.119 18.601 7.898 1.00 82.50 102 LYS A N 1
ATOM 845 C CA . LYS A 1 102 ? -6.960 17.260 7.321 1.00 82.50 102 LYS A CA 1
ATOM 846 C C . LYS A 1 102 ? -5.546 16.749 7.549 1.00 82.50 102 LYS A C 1
ATOM 848 O O . LYS A 1 102 ? -4.629 17.554 7.750 1.00 82.50 102 LYS A O 1
ATOM 853 N N . TYR A 1 103 ? -5.350 15.438 7.465 1.00 83.25 103 TYR A N 1
ATOM 854 C CA . TYR A 1 103 ? -3.995 14.910 7.358 1.00 83.25 103 TYR A CA 1
ATOM 855 C C . TYR A 1 103 ? -3.399 15.224 5.984 1.00 83.25 103 TYR A C 1
ATOM 857 O O . TYR A 1 103 ? -3.992 14.949 4.942 1.00 83.25 103 TYR A O 1
ATOM 865 N N . LYS A 1 104 ? -2.181 15.755 5.994 1.00 84.44 104 LYS A N 1
ATOM 866 C CA . LYS A 1 104 ? -1.290 15.830 4.840 1.00 84.44 104 LYS A CA 1
ATOM 867 C C . LYS A 1 104 ? -0.808 14.436 4.447 1.00 84.44 104 LYS A C 1
ATOM 869 O O . LYS A 1 104 ? -0.658 14.159 3.261 1.00 84.44 104 LYS A O 1
ATOM 874 N N . ASN A 1 105 ? -0.580 13.553 5.425 1.00 87.25 105 ASN A N 1
ATOM 875 C CA . ASN A 1 105 ? -0.256 12.154 5.171 1.00 87.25 105 ASN A CA 1
ATOM 876 C C . ASN A 1 105 ? -1.320 11.219 5.776 1.00 87.25 105 ASN A C 1
ATOM 878 O O . ASN A 1 105 ? -1.213 10.829 6.944 1.00 87.25 105 ASN A O 1
ATOM 882 N N . PRO A 1 106 ? -2.376 10.885 5.020 1.00 92.06 106 PRO A N 1
ATOM 883 C CA . PRO A 1 106 ? -3.497 10.131 5.555 1.00 92.06 106 PRO A CA 1
ATOM 884 C C . PRO A 1 106 ? -3.182 8.662 5.815 1.00 92.06 106 PRO A C 1
ATOM 886 O O . PRO A 1 106 ? -2.273 8.074 5.226 1.00 92.06 106 PRO A O 1
ATOM 889 N N . ALA A 1 107 ? -3.973 8.047 6.694 1.00 94.12 107 ALA A N 1
ATOM 890 C CA . ALA A 1 107 ? -3.734 6.687 7.171 1.00 94.12 107 ALA A CA 1
ATOM 891 C C . ALA A 1 107 ? -3.676 5.656 6.033 1.00 94.12 107 ALA A C 1
ATOM 893 O O . ALA A 1 107 ? -2.834 4.760 6.064 1.00 94.12 107 ALA A O 1
ATOM 894 N N . ILE A 1 108 ? -4.540 5.798 5.021 1.00 94.69 108 ILE A N 1
ATOM 895 C CA . ILE A 1 108 ? -4.593 4.887 3.873 1.00 94.69 108 ILE A CA 1
ATOM 896 C C . ILE A 1 108 ? -3.319 4.947 3.026 1.00 94.69 108 ILE A C 1
ATOM 898 O O . ILE A 1 108 ? -2.740 3.902 2.737 1.00 94.69 108 ILE A O 1
ATOM 902 N N . LYS A 1 109 ? -2.827 6.155 2.724 1.00 94.62 109 LYS A N 1
ATOM 903 C CA . LYS A 1 109 ? -1.562 6.369 2.014 1.00 94.62 109 LYS A CA 1
ATOM 904 C C . LYS A 1 109 ? -0.409 5.744 2.794 1.00 94.62 109 LYS A C 1
ATOM 906 O O . LYS A 1 109 ? 0.293 4.886 2.269 1.00 94.62 109 LYS A O 1
ATOM 911 N N . LYS A 1 110 ? -0.292 6.072 4.083 1.00 95.19 110 LYS A N 1
ATOM 912 C CA . LYS A 1 110 ? 0.747 5.515 4.966 1.00 95.19 110 LYS A CA 1
ATOM 913 C C . LYS A 1 110 ? 0.693 3.998 5.054 1.00 95.19 110 LYS A C 1
ATOM 915 O O . LYS A 1 110 ? 1.731 3.352 5.174 1.00 95.19 110 LYS A O 1
ATOM 920 N N . ALA A 1 111 ? -0.505 3.420 5.070 1.00 96.44 111 ALA A N 1
ATOM 921 C CA . ALA A 1 111 ? -0.670 1.979 5.151 1.00 96.44 111 ALA A CA 1
ATOM 922 C C . ALA A 1 111 ? -0.191 1.291 3.871 1.00 96.44 111 ALA A C 1
ATOM 924 O O . ALA A 1 111 ? 0.526 0.296 3.956 1.00 96.44 111 ALA A O 1
ATOM 925 N N . VAL A 1 112 ? -0.531 1.851 2.710 1.00 96.44 112 VAL A N 1
ATOM 926 C CA . VAL A 1 112 ? -0.057 1.373 1.409 1.00 96.44 112 VAL A CA 1
ATOM 927 C C . VAL A 1 112 ? 1.464 1.521 1.303 1.00 96.44 112 VAL A C 1
ATOM 929 O O . VAL A 1 112 ? 2.137 0.518 1.087 1.00 96.44 112 VAL A O 1
ATOM 932 N N . GLU A 1 113 ? 2.026 2.700 1.591 1.00 95.69 113 GLU A N 1
ATOM 933 C CA . GLU A 1 113 ? 3.483 2.941 1.609 1.00 95.69 113 GLU A CA 1
ATOM 934 C C . GLU A 1 113 ? 4.225 1.923 2.489 1.00 95.69 113 GLU A C 1
ATOM 936 O O . GLU A 1 113 ? 5.238 1.351 2.089 1.00 95.69 113 GLU A O 1
ATOM 941 N N . LYS A 1 114 ? 3.694 1.634 3.685 1.00 96.38 114 LYS A N 1
ATOM 942 C CA . LYS A 1 114 ? 4.260 0.622 4.589 1.00 96.38 114 LYS A CA 1
ATOM 943 C C . LYS A 1 114 ? 4.259 -0.783 3.992 1.00 96.38 114 LYS A C 1
ATOM 945 O O . LYS A 1 114 ? 5.209 -1.521 4.231 1.00 96.38 114 LYS A O 1
ATOM 950 N N . CYS A 1 115 ? 3.205 -1.159 3.269 1.00 96.75 115 CYS A N 1
ATOM 951 C CA . CYS A 1 115 ? 3.092 -2.474 2.634 1.00 96.75 115 CYS A CA 1
ATOM 952 C C . CYS A 1 115 ? 4.023 -2.616 1.419 1.00 96.75 115 CYS A C 1
ATOM 954 O O . CYS A 1 115 ? 4.469 -3.720 1.122 1.00 96.75 115 CYS A O 1
ATOM 956 N N . MET A 1 116 ? 4.314 -1.507 0.736 1.00 95.25 116 MET A N 1
ATOM 957 C CA . MET A 1 116 ? 5.175 -1.453 -0.453 1.00 95.25 116 MET A CA 1
ATOM 958 C C . MET A 1 116 ? 6.667 -1.369 -0.124 1.00 95.25 116 MET A C 1
ATOM 960 O O . MET A 1 116 ? 7.509 -1.645 -0.972 1.00 95.25 116 MET A O 1
ATOM 964 N N . ASN A 1 117 ? 7.008 -0.957 1.095 1.00 92.75 117 ASN A N 1
ATOM 965 C CA . ASN A 1 117 ? 8.381 -0.656 1.466 1.00 92.75 117 ASN A CA 1
ATOM 966 C C . ASN A 1 117 ? 9.314 -1.872 1.336 1.00 92.75 117 ASN A C 1
ATOM 968 O O . ASN A 1 117 ? 9.150 -2.859 2.053 1.00 92.75 117 ASN A O 1
ATOM 972 N N . GLY A 1 118 ? 10.341 -1.746 0.492 1.00 88.69 118 GLY A N 1
ATOM 973 C CA . GLY A 1 118 ? 11.359 -2.778 0.277 1.00 88.69 118 GLY A CA 1
ATOM 974 C C . GLY A 1 118 ? 10.919 -3.928 -0.632 1.00 88.69 118 GLY A C 1
ATOM 975 O O . GLY A 1 118 ? 11.499 -5.007 -0.535 1.00 88.69 118 GLY A O 1
ATOM 976 N N . MET A 1 119 ? 9.889 -3.721 -1.456 1.00 91.50 119 MET A N 1
ATOM 977 C CA . MET A 1 119 ? 9.476 -4.656 -2.508 1.00 91.50 119 MET A CA 1
ATOM 978 C C . MET A 1 119 ? 10.109 -4.252 -3.847 1.00 91.50 119 MET A C 1
ATOM 980 O O . MET A 1 119 ? 10.325 -3.063 -4.077 1.00 91.50 119 MET A O 1
ATOM 984 N N . ASP A 1 120 ? 10.373 -5.233 -4.710 1.00 91.06 120 ASP A N 1
ATOM 985 C CA . ASP A 1 120 ? 10.905 -5.023 -6.064 1.00 91.06 120 ASP A CA 1
ATOM 986 C C . ASP A 1 120 ? 9.781 -4.564 -7.011 1.00 91.06 120 ASP A C 1
ATOM 988 O O . ASP A 1 120 ? 9.927 -3.588 -7.741 1.00 91.06 120 ASP A O 1
ATOM 992 N N . ASP A 1 121 ? 8.622 -5.223 -6.920 1.00 93.12 121 ASP A N 1
ATOM 993 C CA . ASP A 1 121 ? 7.399 -4.853 -7.630 1.00 93.12 121 ASP A CA 1
ATOM 994 C C . ASP A 1 121 ? 6.193 -4.891 -6.687 1.00 93.12 121 ASP A C 1
ATOM 996 O O . ASP A 1 121 ? 6.176 -5.593 -5.666 1.00 93.12 121 ASP A O 1
ATOM 1000 N N . VAL A 1 122 ? 5.141 -4.159 -7.044 1.00 96.25 122 VAL A N 1
ATOM 1001 C CA . VAL A 1 122 ? 3.912 -4.062 -6.264 1.00 96.25 122 VAL A CA 1
ATOM 1002 C C . VAL A 1 122 ? 2.690 -4.139 -7.166 1.00 96.25 122 VAL A C 1
ATOM 1004 O O . VAL A 1 122 ? 2.598 -3.463 -8.186 1.00 96.25 122 VAL A O 1
ATOM 1007 N N . LYS A 1 123 ? 1.683 -4.877 -6.700 1.00 96.94 123 LYS A N 1
ATOM 1008 C CA . LYS A 1 123 ? 0.314 -4.779 -7.200 1.00 96.94 123 LYS A CA 1
ATOM 1009 C C . LYS A 1 123 ? -0.646 -4.426 -6.071 1.00 96.94 123 LYS A C 1
ATOM 1011 O O . LYS A 1 123 ? -0.627 -5.059 -5.017 1.00 96.94 123 LYS A O 1
ATOM 1016 N N . VAL A 1 124 ? -1.504 -3.436 -6.289 1.00 97.12 124 VAL A N 1
ATOM 1017 C CA . VAL A 1 124 ? -2.548 -3.017 -5.350 1.00 97.12 124 VAL A CA 1
ATOM 1018 C C . VAL A 1 124 ? -3.910 -3.222 -5.993 1.00 97.12 124 VAL A C 1
ATOM 1020 O O . VAL A 1 124 ? -4.181 -2.720 -7.081 1.00 97.12 124 VAL A O 1
ATOM 1023 N N . GLU A 1 125 ? -4.792 -3.935 -5.304 1.00 95.88 125 GLU A N 1
ATOM 1024 C CA . GLU A 1 125 ? -6.142 -4.244 -5.767 1.00 95.88 125 GLU A CA 1
ATOM 1025 C C . GLU A 1 125 ? -7.176 -3.813 -4.730 1.00 95.88 125 GLU A C 1
ATOM 1027 O O . GLU A 1 125 ? -6.965 -3.951 -3.526 1.00 95.88 125 GLU A O 1
ATOM 1032 N N . TYR A 1 126 ? -8.337 -3.356 -5.188 1.00 93.38 126 TYR A N 1
ATOM 1033 C CA . TYR A 1 126 ? -9.535 -3.346 -4.361 1.00 93.38 126 TYR A CA 1
ATOM 1034 C C . TYR A 1 126 ? -10.306 -4.642 -4.592 1.00 93.38 126 TYR A C 1
ATOM 1036 O O . TYR A 1 126 ? -10.743 -4.917 -5.711 1.00 93.38 126 TYR A O 1
ATOM 1044 N N . ALA A 1 127 ? -10.522 -5.423 -3.536 1.00 91.38 127 ALA A N 1
ATOM 1045 C CA . ALA A 1 127 ? -11.248 -6.682 -3.606 1.00 91.38 1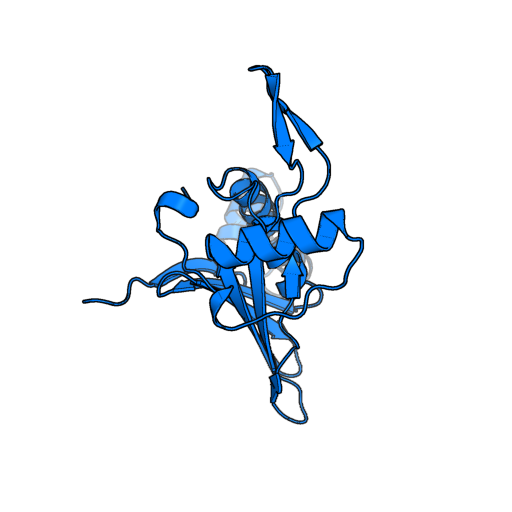27 ALA A CA 1
ATOM 1046 C C . ALA A 1 127 ? -12.135 -6.876 -2.373 1.00 91.38 127 ALA A C 1
ATOM 1048 O O . ALA A 1 127 ? -11.672 -6.886 -1.240 1.00 91.38 127 ALA A O 1
ATOM 1049 N N . ASN A 1 128 ? -13.434 -7.108 -2.580 1.00 88.19 128 ASN A N 1
ATOM 1050 C CA . ASN A 1 128 ? -14.378 -7.487 -1.510 1.00 88.19 128 ASN A CA 1
ATOM 1051 C C . ASN A 1 128 ? -14.470 -6.510 -0.316 1.00 88.19 128 ASN A C 1
ATOM 1053 O O . ASN A 1 128 ? -14.800 -6.935 0.802 1.00 88.19 128 ASN A O 1
ATOM 1057 N N . GLY A 1 129 ? -14.247 -5.217 -0.562 1.00 90.19 129 GLY A N 1
ATOM 1058 C CA . GLY A 1 129 ? -14.249 -4.182 0.472 1.00 90.19 129 GLY A CA 1
ATOM 1059 C C . GLY A 1 129 ? -12.930 -4.050 1.225 1.00 90.19 129 GLY A C 1
ATOM 1060 O O . GLY A 1 129 ? -12.913 -3.540 2.342 1.00 90.19 129 GLY A O 1
ATOM 1061 N N . GLU A 1 130 ? -11.842 -4.527 0.639 1.00 93.81 130 GLU A N 1
ATOM 1062 C CA . GLU A 1 130 ? -10.500 -4.521 1.210 1.00 93.81 130 GLU A CA 1
ATOM 1063 C C . GLU A 1 130 ? -9.533 -4.008 0.142 1.00 93.81 130 GLU A C 1
ATOM 1065 O O . GLU A 1 130 ? -9.776 -4.198 -1.052 1.00 93.81 130 GLU A O 1
ATOM 1070 N N . ILE A 1 131 ? -8.448 -3.362 0.566 1.00 95.75 131 ILE A N 1
ATOM 1071 C CA . ILE A 1 131 ? -7.319 -3.096 -0.328 1.00 95.75 131 ILE A CA 1
ATOM 1072 C C . ILE A 1 131 ? -6.292 -4.190 -0.082 1.00 95.75 131 ILE A C 1
ATOM 1074 O O . ILE A 1 131 ? -5.852 -4.385 1.051 1.00 95.75 131 ILE A O 1
ATOM 1078 N N . VAL A 1 132 ? -5.921 -4.909 -1.130 1.00 97.50 132 VAL A N 1
ATOM 1079 C CA . VAL A 1 132 ? -4.924 -5.972 -1.083 1.00 97.50 132 VAL A CA 1
ATOM 1080 C C . VAL A 1 132 ? -3.655 -5.461 -1.745 1.00 97.50 132 VAL A C 1
ATOM 1082 O O . VAL A 1 132 ? -3.695 -4.984 -2.874 1.00 97.50 132 VAL A O 1
ATOM 1085 N N . VAL A 1 133 ? -2.536 -5.542 -1.033 1.00 97.88 133 VAL A N 1
ATOM 1086 C CA . VAL A 1 133 ? -1.213 -5.165 -1.534 1.00 97.88 133 VAL A CA 1
ATOM 1087 C C . VAL A 1 133 ? -0.382 -6.432 -1.673 1.00 97.88 133 VAL A C 1
ATOM 1089 O O . VAL A 1 133 ? -0.087 -7.106 -0.684 1.00 97.88 133 VAL A O 1
ATOM 1092 N N . HIS A 1 134 ? -0.006 -6.744 -2.903 1.00 97.44 134 HIS A N 1
ATOM 1093 C CA . HIS A 1 134 ? 0.942 -7.787 -3.249 1.00 97.44 134 HIS A CA 1
ATOM 1094 C C . HIS A 1 134 ? 2.309 -7.137 -3.425 1.00 97.44 134 HIS A C 1
ATOM 1096 O O . HIS A 1 134 ? 2.491 -6.333 -4.334 1.00 97.44 134 HIS A O 1
ATOM 1102 N N . GLY A 1 135 ? 3.244 -7.461 -2.539 1.00 96.50 135 GLY A N 1
ATOM 1103 C CA . GLY A 1 135 ? 4.640 -7.061 -2.657 1.00 96.50 135 GLY A CA 1
ATOM 1104 C C . GLY A 1 135 ? 5.464 -8.236 -3.154 1.00 96.50 135 GLY A C 1
ATOM 1105 O O . GLY A 1 135 ? 5.508 -9.275 -2.490 1.00 96.50 135 GLY A O 1
ATOM 1106 N N . TYR A 1 136 ? 6.094 -8.086 -4.310 1.00 94.00 136 TYR A N 1
ATOM 1107 C CA . TYR A 1 136 ? 6.968 -9.091 -4.894 1.00 94.00 136 TYR A CA 1
ATOM 1108 C C . TYR A 1 136 ? 8.410 -8.749 -4.557 1.00 94.00 136 TYR A C 1
ATOM 1110 O O . TYR A 1 136 ? 8.832 -7.601 -4.667 1.00 94.00 136 TYR A O 1
ATOM 1118 N N . HIS A 1 137 ? 9.156 -9.750 -4.121 1.00 89.25 137 HIS A N 1
ATOM 1119 C CA . HIS A 1 137 ? 10.591 -9.650 -3.927 1.00 89.25 137 HIS A CA 1
ATOM 1120 C C . HIS A 1 137 ? 11.254 -10.936 -4.420 1.00 89.25 137 HIS A C 1
ATOM 1122 O O . HIS A 1 137 ? 10.596 -11.974 -4.521 1.00 89.25 137 HIS A O 1
ATOM 1128 N N . HIS A 1 138 ? 12.559 -10.898 -4.681 1.00 85.12 138 HIS A N 1
ATOM 1129 C CA . HIS A 1 138 ? 13.319 -12.069 -5.153 1.00 85.12 138 HIS A CA 1
ATOM 1130 C C . HIS A 1 138 ? 13.045 -13.376 -4.370 1.00 85.12 138 HIS A C 1
ATOM 1132 O O . HIS A 1 138 ? 13.008 -14.456 -4.956 1.00 85.12 138 HIS A O 1
ATOM 1138 N N . ASP A 1 139 ? 12.810 -13.274 -3.056 1.00 84.81 139 ASP A N 1
ATOM 1139 C CA . ASP A 1 139 ? 12.581 -14.411 -2.148 1.00 84.81 139 ASP A CA 1
ATOM 1140 C C . ASP A 1 139 ? 11.112 -14.864 -1.978 1.00 84.81 139 ASP A C 1
ATOM 1142 O O . ASP A 1 139 ? 10.850 -15.809 -1.223 1.00 84.81 139 ASP A O 1
ATOM 1146 N N . GLY A 1 140 ? 10.135 -14.199 -2.607 1.00 90.56 140 GLY A N 1
ATOM 1147 C CA . GLY A 1 140 ? 8.721 -14.537 -2.437 1.00 90.56 140 GLY A CA 1
ATOM 1148 C C . GLY A 1 140 ? 7.732 -13.382 -2.602 1.00 90.56 140 GLY A C 1
ATOM 1149 O O . GLY A 1 140 ? 8.004 -12.357 -3.218 1.00 90.56 140 GLY A O 1
ATOM 1150 N N . THR A 1 141 ? 6.517 -13.592 -2.090 1.00 95.44 141 THR A N 1
ATOM 1151 C CA . THR A 1 141 ? 5.414 -12.632 -2.226 1.00 95.44 141 THR A CA 1
ATOM 1152 C C . THR A 1 141 ? 4.753 -12.368 -0.884 1.00 95.44 141 THR A C 1
ATOM 1154 O O . THR A 1 141 ? 4.116 -13.252 -0.287 1.00 95.44 141 THR A O 1
ATOM 1157 N N . ASN A 1 142 ? 4.854 -11.118 -0.453 1.00 96.81 142 ASN A N 1
ATOM 1158 C CA . ASN A 1 142 ? 4.122 -10.579 0.676 1.00 96.81 142 ASN A CA 1
ATOM 1159 C C . ASN A 1 142 ? 2.705 -10.225 0.230 1.00 96.81 142 ASN A C 1
ATOM 1161 O O . ASN A 1 142 ? 2.499 -9.669 -0.846 1.00 96.81 142 ASN A O 1
ATOM 1165 N N . ILE A 1 143 ? 1.717 -10.575 1.048 1.00 97.25 143 ILE A N 1
ATOM 1166 C CA . ILE A 1 143 ? 0.313 -10.269 0.774 1.00 97.25 143 ILE A CA 1
ATOM 1167 C C . ILE A 1 143 ? -0.234 -9.572 2.002 1.00 97.25 143 ILE A C 1
ATOM 1169 O O . ILE A 1 143 ? -0.359 -10.193 3.059 1.00 97.25 143 ILE A O 1
ATOM 1173 N N . PHE A 1 144 ? -0.566 -8.298 1.852 1.00 98.06 144 PHE A N 1
ATOM 1174 C CA . PHE A 1 144 ? -1.158 -7.485 2.898 1.00 98.06 144 PHE A CA 1
ATOM 1175 C C . PHE A 1 144 ? -2.596 -7.138 2.555 1.00 98.06 144 PHE A C 1
ATOM 1177 O O . PHE A 1 144 ? -2.948 -6.931 1.398 1.00 98.06 144 PHE A O 1
ATOM 1184 N N . THR A 1 145 ? -3.424 -7.034 3.583 1.00 97.56 145 THR A N 1
ATOM 1185 C CA . THR A 1 145 ? -4.808 -6.592 3.473 1.00 97.56 145 THR A CA 1
ATOM 1186 C C . THR A 1 145 ? -5.002 -5.395 4.383 1.00 97.56 145 THR A C 1
ATOM 1188 O O . THR A 1 145 ? -4.826 -5.488 5.603 1.00 97.56 145 THR A O 1
ATOM 1191 N N . ILE A 1 146 ? -5.387 -4.277 3.782 1.00 97.38 146 ILE A N 1
ATOM 1192 C CA . ILE A 1 146 ? -5.746 -3.043 4.461 1.00 97.38 146 ILE A CA 1
ATOM 1193 C C . ILE A 1 146 ? -7.267 -3.006 4.582 1.00 97.38 146 ILE A C 1
ATOM 1195 O O . ILE A 1 146 ? -8.000 -3.181 3.606 1.00 97.38 146 ILE A O 1
ATOM 1199 N N . ASN A 1 147 ? -7.733 -2.773 5.803 1.00 95.50 147 ASN A N 1
ATOM 1200 C CA . ASN A 1 147 ? -9.142 -2.712 6.155 1.00 95.50 147 ASN A CA 1
ATOM 1201 C C . ASN A 1 147 ? -9.479 -1.361 6.778 1.00 95.50 147 ASN A C 1
ATOM 1203 O O . ASN A 1 147 ? -8.712 -0.824 7.584 1.00 95.50 147 ASN A O 1
ATOM 1207 N N . LYS A 1 148 ? -10.688 -0.871 6.495 1.00 95.19 148 LYS A N 1
ATOM 1208 C CA . LYS A 1 148 ? -11.302 0.195 7.289 1.00 95.19 148 LYS A CA 1
ATOM 1209 C C . LYS A 1 148 ? -11.473 -0.286 8.726 1.00 95.19 148 LYS A C 1
ATOM 1211 O O . LYS A 1 148 ? -11.756 -1.463 8.960 1.00 95.19 148 LYS A O 1
ATOM 1216 N N . LEU A 1 149 ? -11.386 0.611 9.700 1.00 94.56 149 LEU A N 1
ATOM 1217 C CA . LEU A 1 149 ? -11.851 0.286 11.042 1.00 94.56 149 LEU A CA 1
ATOM 1218 C C . LEU A 1 149 ? -13.379 0.359 11.124 1.00 94.56 149 LEU A C 1
ATOM 1220 O O . LEU A 1 149 ? -14.032 1.235 10.564 1.00 94.56 149 LEU A O 1
ATOM 1224 N N . SER A 1 150 ? -13.984 -0.554 11.879 1.00 95.06 150 SER A N 1
ATOM 1225 C CA . SER A 1 150 ? -15.395 -0.435 12.238 1.00 95.06 150 SER A CA 1
ATOM 1226 C C . SER A 1 150 ? -15.607 0.785 13.144 1.00 95.06 150 SER A C 1
ATOM 1228 O O . SER A 1 150 ? -14.695 1.213 13.852 1.00 95.06 150 SER A O 1
ATOM 1230 N N . LYS A 1 151 ? -16.845 1.290 13.247 1.00 93.44 151 LYS A N 1
ATOM 1231 C CA . LYS A 1 151 ? -17.182 2.368 14.205 1.00 93.44 151 LYS A CA 1
ATOM 1232 C C . LYS A 1 151 ? -16.738 2.046 15.640 1.00 93.44 151 LYS A C 1
ATOM 1234 O O . LYS A 1 151 ? -16.332 2.931 16.390 1.00 93.44 151 LYS A O 1
ATOM 1239 N N . LYS A 1 152 ? -16.810 0.767 16.035 1.00 94.19 152 LYS A N 1
ATOM 1240 C CA . LYS A 1 152 ? -16.312 0.302 17.339 1.00 94.19 152 LYS A CA 1
ATOM 1241 C C . LYS A 1 152 ? -14.783 0.313 17.387 1.00 94.19 152 LYS A C 1
ATOM 1243 O O . LYS A 1 152 ? -14.237 0.724 18.404 1.00 94.19 152 LYS A O 1
ATOM 1248 N N . GLY A 1 153 ? -14.120 -0.098 16.306 1.00 93.94 153 GLY A N 1
ATOM 1249 C CA . GLY A 1 153 ? -12.666 -0.039 16.149 1.00 93.94 153 GLY A CA 1
ATOM 1250 C C . GLY A 1 153 ? -12.116 1.376 16.288 1.00 93.94 153 GLY A C 1
ATOM 1251 O O . GLY A 1 153 ? -11.260 1.592 17.139 1.00 93.94 153 GLY A O 1
ATOM 1252 N N . ILE A 1 154 ? -12.685 2.346 15.568 1.00 92.75 154 ILE A N 1
ATOM 1253 C CA . ILE A 1 154 ? -12.310 3.770 15.658 1.00 92.75 154 ILE A CA 1
ATOM 1254 C C . ILE A 1 154 ? -12.411 4.258 17.108 1.00 92.75 154 ILE A C 1
ATOM 1256 O O . ILE A 1 154 ? -11.466 4.818 17.659 1.00 92.75 154 ILE A O 1
ATOM 1260 N N . LYS A 1 155 ? -13.532 3.963 17.783 1.00 93.12 155 LYS A N 1
ATOM 1261 C CA . LYS A 1 155 ? -13.715 4.320 19.196 1.00 93.12 155 LYS A CA 1
ATOM 1262 C C . LYS A 1 155 ? -12.682 3.648 20.108 1.00 93.12 155 LYS A C 1
ATOM 1264 O O . LYS A 1 155 ? -12.296 4.232 21.118 1.00 93.12 155 LYS A O 1
ATOM 1269 N N . THR A 1 156 ? -12.259 2.419 19.815 1.00 93.38 156 THR A N 1
ATOM 1270 C CA . THR A 1 156 ? -11.201 1.735 20.573 1.00 93.38 156 THR A CA 1
ATOM 1271 C C . THR A 1 156 ? -9.851 2.427 20.395 1.00 93.38 156 THR A C 1
ATOM 1273 O O . THR A 1 156 ? -9.204 2.679 21.408 1.00 93.38 156 THR A O 1
ATOM 1276 N N . VAL A 1 157 ? -9.471 2.773 19.161 1.00 91.12 157 VAL A N 1
ATOM 1277 C CA . VAL A 1 157 ? -8.218 3.486 18.846 1.00 91.12 157 VAL A CA 1
ATOM 1278 C C . VAL A 1 157 ? -8.167 4.824 19.579 1.00 91.12 157 VAL A C 1
ATOM 1280 O O . VAL A 1 157 ? -7.285 5.030 20.407 1.00 91.12 157 VAL A O 1
ATOM 1283 N N . PHE A 1 158 ? -9.196 5.657 19.415 1.00 89.25 158 PHE A N 1
ATOM 1284 C CA . PHE A 1 158 ? -9.275 6.969 20.062 1.00 89.25 158 PHE A CA 1
ATOM 1285 C C . PHE A 1 158 ? -9.182 6.894 21.598 1.00 89.25 158 PHE A C 1
ATOM 1287 O O . PHE A 1 158 ? -8.494 7.672 22.254 1.00 89.25 158 PHE A O 1
ATOM 1294 N N . ASN A 1 159 ? -9.847 5.908 22.213 1.00 89.25 159 ASN A N 1
ATOM 1295 C CA . ASN A 1 159 ? -9.759 5.708 23.662 1.00 89.25 159 ASN A CA 1
ATOM 1296 C C . ASN A 1 159 ? -8.384 5.214 24.126 1.00 89.25 159 ASN A C 1
ATOM 1298 O O . ASN A 1 159 ? -8.034 5.434 25.287 1.00 89.25 159 ASN A O 1
ATOM 1302 N N . ALA A 1 160 ? -7.661 4.473 23.286 1.00 89.19 160 ALA A N 1
ATOM 1303 C CA . ALA A 1 160 ? -6.318 4.003 23.592 1.00 89.19 160 ALA A CA 1
ATOM 1304 C C . ALA A 1 160 ? -5.316 5.160 23.511 1.00 89.19 160 ALA A C 1
ATOM 1306 O O . ALA A 1 160 ? -4.534 5.321 24.447 1.00 89.19 160 ALA A O 1
ATOM 1307 N N . GLU A 1 161 ? -5.430 6.007 22.484 1.00 85.81 161 GLU A N 1
ATOM 1308 C CA . GLU A 1 161 ? -4.628 7.220 22.293 1.00 85.81 161 GLU A CA 1
ATOM 1309 C C . GLU A 1 161 ? -4.742 8.165 23.499 1.00 85.81 161 GLU A C 1
ATOM 1311 O O . GLU A 1 161 ? -3.742 8.455 24.153 1.00 85.81 161 GLU A O 1
ATOM 1316 N N . ILE A 1 162 ? -5.971 8.521 23.904 1.00 82.31 162 ILE A N 1
ATOM 1317 C CA . ILE A 1 162 ? -6.228 9.356 25.097 1.00 82.31 162 ILE A CA 1
ATOM 1318 C C . ILE A 1 162 ? -5.576 8.778 26.360 1.00 82.31 162 ILE A C 1
ATOM 1320 O O . ILE A 1 162 ? -5.168 9.512 27.259 1.00 82.31 162 ILE A O 1
ATOM 1324 N N . LYS A 1 163 ? -5.518 7.448 26.468 1.00 88.19 163 LYS A N 1
ATOM 1325 C CA . LYS A 1 163 ? -5.004 6.746 27.649 1.00 88.19 163 LYS A CA 1
ATOM 1326 C C . LYS A 1 163 ? -3.516 6.405 27.546 1.00 88.19 163 LYS A C 1
ATOM 1328 O O . LYS A 1 163 ? -3.013 5.769 28.472 1.00 88.19 163 LYS A O 1
ATOM 1333 N N . GLY A 1 164 ? -2.841 6.757 26.449 1.00 85.00 164 GLY A N 1
ATOM 1334 C CA . GLY A 1 164 ? -1.453 6.369 26.182 1.00 85.00 164 GLY A CA 1
ATOM 1335 C C . GLY A 1 164 ? -1.242 4.851 26.180 1.00 85.00 164 GLY A C 1
ATOM 1336 O O . GLY A 1 164 ? -0.218 4.368 26.658 1.00 85.00 164 GLY A O 1
ATOM 1337 N N . LYS A 1 165 ? -2.241 4.080 25.733 1.00 86.31 165 LYS A N 1
ATOM 1338 C CA . LYS A 1 165 ? -2.200 2.612 25.726 1.00 86.31 165 LYS A CA 1
ATOM 1339 C C . LYS A 1 165 ? -1.890 2.077 24.340 1.00 86.31 165 LYS A C 1
ATOM 1341 O O . LYS A 1 165 ? -2.375 2.597 23.342 1.00 86.31 165 LYS A O 1
ATOM 1346 N N . THR A 1 166 ? -1.161 0.967 24.300 1.00 84.19 166 THR A N 1
ATOM 1347 C CA . THR A 1 166 ? -1.021 0.171 23.083 1.00 84.19 166 THR A CA 1
ATOM 1348 C C . THR A 1 166 ? -2.369 -0.426 22.681 1.00 84.19 166 THR A C 1
ATOM 1350 O O . THR A 1 166 ? -3.185 -0.813 23.526 1.00 84.19 166 THR A O 1
ATOM 1353 N N . ILE A 1 167 ? -2.614 -0.476 21.375 1.00 88.69 167 ILE A N 1
ATOM 1354 C CA . ILE A 1 167 ? -3.815 -1.079 20.803 1.00 88.69 167 ILE A CA 1
ATOM 1355 C C . ILE A 1 167 ? -3.524 -2.556 20.549 1.00 88.69 167 ILE A C 1
ATOM 1357 O O . ILE A 1 167 ? -2.535 -2.891 19.907 1.00 88.69 167 ILE A O 1
ATOM 1361 N N . ASP A 1 168 ? -4.403 -3.424 21.041 1.00 89.44 168 ASP A N 1
ATOM 1362 C CA . ASP A 1 168 ? -4.408 -4.857 20.742 1.00 89.44 168 ASP A CA 1
ATOM 1363 C C . ASP A 1 168 ? -5.584 -5.135 19.790 1.00 89.44 168 ASP A C 1
ATOM 1365 O O . ASP A 1 168 ? -6.740 -5.111 20.239 1.00 89.44 168 ASP A O 1
ATOM 1369 N N . PRO A 1 169 ? -5.336 -5.317 18.479 1.00 90.06 169 PRO A N 1
ATOM 1370 C CA . PRO A 1 169 ? -6.379 -5.497 17.480 1.00 90.06 169 PRO A CA 1
ATOM 1371 C C . PRO A 1 169 ? -7.327 -6.654 17.792 1.00 90.06 169 PRO A C 1
ATOM 1373 O O . PRO A 1 169 ? -6.918 -7.772 18.104 1.00 90.06 169 PRO A O 1
ATOM 1376 N N . LYS A 1 170 ? -8.631 -6.392 17.670 1.00 92.31 170 LYS A N 1
ATOM 1377 C CA . LYS A 1 170 ? -9.690 -7.384 17.901 1.00 92.31 170 LYS A CA 1
ATOM 1378 C C . LYS A 1 170 ? -10.557 -7.575 16.663 1.00 92.31 170 LYS A C 1
ATOM 1380 O O . LYS A 1 170 ? -10.793 -6.600 15.956 1.00 92.31 170 LYS A O 1
ATOM 1385 N N . PRO A 1 171 ? -11.142 -8.770 16.447 1.00 92.50 171 PRO A N 1
ATOM 1386 C CA . PRO A 1 171 ? -11.998 -9.047 15.289 1.00 92.50 171 PRO A CA 1
ATOM 1387 C C . PRO A 1 171 ? -13.141 -8.042 15.067 1.00 92.50 171 PRO A C 1
ATOM 1389 O O . PRO A 1 171 ? -13.502 -7.751 13.935 1.00 92.50 171 PRO A O 1
ATOM 1392 N N . TYR A 1 172 ? -13.694 -7.443 16.128 1.00 93.38 172 TYR A N 1
ATOM 1393 C CA . TYR A 1 172 ? -14.755 -6.437 15.989 1.00 93.38 172 TYR A CA 1
ATOM 1394 C C . TYR A 1 172 ? -14.263 -5.088 15.437 1.00 93.38 172 TYR A C 1
ATOM 1396 O O . TYR A 1 172 ? -15.085 -4.229 15.111 1.00 93.38 172 TYR A O 1
ATOM 1404 N N . MET A 1 173 ? -12.948 -4.852 15.410 1.00 94.94 173 MET A N 1
ATOM 1405 C CA . MET A 1 173 ? -12.347 -3.609 14.927 1.00 94.94 173 MET A CA 1
ATOM 1406 C C . MET A 1 173 ? -12.284 -3.559 13.404 1.00 94.94 173 MET A C 1
ATOM 1408 O O . MET A 1 173 ? -12.177 -2.469 12.861 1.00 94.94 173 MET A O 1
ATOM 1412 N N . PHE A 1 174 ? -12.387 -4.703 12.731 1.00 93.00 174 PHE A N 1
ATOM 1413 C CA . PHE A 1 174 ? -12.308 -4.804 11.281 1.00 93.00 174 PHE A CA 1
ATOM 1414 C C . PHE A 1 174 ? -13.631 -4.371 10.646 1.00 93.00 174 PHE A C 1
ATOM 1416 O O . PHE A 1 174 ? -14.709 -4.856 11.001 1.00 93.00 174 PHE A O 1
ATOM 1423 N N . GLY A 1 175 ? -13.541 -3.408 9.742 1.00 92.81 175 GLY A N 1
ATOM 1424 C CA . GLY A 1 175 ? -14.601 -2.966 8.849 1.00 92.81 175 GLY A CA 1
ATOM 1425 C C . GLY A 1 175 ? -14.223 -3.243 7.397 1.00 92.81 175 GLY A C 1
ATOM 1426 O O . GLY A 1 175 ? -13.194 -3.846 7.113 1.00 92.81 175 GLY A O 1
ATOM 1427 N N . LYS A 1 176 ? -15.075 -2.790 6.479 1.00 92.50 176 LYS A N 1
ATOM 1428 C CA . LYS A 1 176 ? -14.855 -2.890 5.037 1.00 92.50 176 LYS A CA 1
ATOM 1429 C C . LYS A 1 176 ? -14.960 -1.518 4.402 1.00 92.50 176 LYS A C 1
ATOM 1431 O O . LYS A 1 176 ? -15.778 -0.707 4.835 1.00 92.50 176 LYS A O 1
ATOM 1436 N N . PHE A 1 177 ? -14.156 -1.301 3.377 1.00 90.00 177 PHE A N 1
ATOM 1437 C CA . PHE A 1 177 ? -14.295 -0.189 2.459 1.00 90.00 177 PHE A CA 1
ATOM 1438 C C . PHE A 1 177 ? -15.506 -0.392 1.548 1.00 90.00 177 PHE A C 1
ATOM 1440 O O . PHE A 1 177 ? -15.776 -1.487 1.051 1.00 90.00 177 PHE A O 1
ATOM 1447 N N . THR A 1 178 ? -16.206 0.695 1.292 1.00 89.25 178 THR A N 1
ATOM 1448 C CA . THR A 1 178 ? -17.114 0.879 0.164 1.00 89.25 178 THR A CA 1
ATOM 1449 C C . THR A 1 178 ? -16.344 1.490 -1.009 1.00 89.25 178 THR A C 1
ATOM 1451 O O . THR A 1 178 ? -15.230 1.972 -0.835 1.00 89.25 178 THR A O 1
ATOM 1454 N N . GLU A 1 179 ? -16.908 1.477 -2.215 1.00 81.38 179 GLU A N 1
ATOM 1455 C CA . GLU A 1 179 ? -16.284 2.166 -3.360 1.00 81.38 179 GLU A CA 1
ATOM 1456 C C . GLU A 1 179 ? -16.195 3.679 -3.124 1.00 81.38 179 GLU A C 1
ATOM 1458 O O . GLU A 1 179 ? -15.176 4.290 -3.420 1.00 81.38 179 GLU A O 1
ATOM 1463 N N . GLU A 1 180 ? -17.223 4.267 -2.507 1.00 85.81 180 GLU A N 1
ATOM 1464 C CA . GLU A 1 180 ? -17.265 5.693 -2.161 1.00 85.81 180 GLU A CA 1
ATOM 1465 C C . GLU A 1 180 ? -16.222 6.103 -1.117 1.00 85.81 180 GLU A C 1
ATOM 1467 O O . GLU A 1 180 ? -15.976 7.293 -0.944 1.00 85.81 180 GLU A O 1
ATOM 1472 N N . ASP A 1 181 ? -15.637 5.148 -0.390 1.00 85.81 181 ASP A N 1
ATOM 1473 C CA . ASP A 1 181 ? -14.554 5.445 0.545 1.00 85.81 181 ASP A CA 1
ATOM 1474 C C . ASP A 1 181 ? -13.257 5.814 -0.205 1.00 85.81 181 ASP A C 1
ATOM 1476 O O . ASP A 1 181 ? -12.437 6.552 0.341 1.00 85.81 181 ASP A O 1
ATOM 1480 N N . LEU A 1 182 ? -13.072 5.327 -1.441 1.00 79.94 182 LEU A N 1
ATOM 1481 C CA . LEU A 1 182 ? -11.849 5.517 -2.234 1.00 79.94 182 LEU A CA 1
ATOM 1482 C C . LEU A 1 182 ? -11.933 6.671 -3.246 1.00 79.94 182 LEU A C 1
ATOM 1484 O O . LEU A 1 182 ? -10.891 7.211 -3.608 1.00 79.94 182 LEU A O 1
ATOM 1488 N N . TRP A 1 183 ? -13.145 7.055 -3.657 1.00 78.44 183 TRP A N 1
ATOM 1489 C CA . TRP A 1 183 ? -13.443 8.097 -4.653 1.00 78.44 183 TRP A CA 1
ATOM 1490 C C . TRP A 1 183 ? -14.417 9.118 -4.077 1.00 78.44 183 TRP A C 1
ATOM 1492 O O . TRP A 1 183 ? -14.219 10.341 -4.220 1.00 78.44 183 TRP A O 1
#

Sequence (183 aa):
MSKKIFTLLDTTETFDYADYVDFCEANEITPEPENSDDYWNWVSEERQRIVEDFLINLQYAKINDEPVMITGSLGLWNGRKEIYPMVVEGSDYEKRDNGEWKYKNPAIKKAVEKCMNGMDDVKVEYANGEIVVHGYHHDGTNIFTINKLSKKGIKTVFNAEIKGKTIDPKPYMFGKFTEEDLW